Protein AF-A0A7M5V6Q8-F1 (afdb_monomer_lite)

Structure (mmCIF, N/CA/C/O backbone):
data_AF-A0A7M5V6Q8-F1
#
_entry.id   AF-A0A7M5V6Q8-F1
#
loop_
_atom_site.group_PDB
_atom_site.id
_atom_site.type_symbol
_atom_site.label_atom_id
_atom_site.label_alt_id
_atom_site.label_comp_id
_atom_site.label_asym_id
_atom_site.label_entity_id
_atom_site.label_seq_id
_atom_site.pdbx_PDB_ins_code
_atom_site.Cartn_x
_atom_site.Cartn_y
_atom_site.Cartn_z
_atom_site.occupancy
_atom_site.B_iso_or_equiv
_atom_site.auth_seq_id
_atom_site.auth_comp_id
_atom_site.auth_asym_id
_atom_site.auth_atom_id
_atom_site.pdbx_PDB_model_num
ATOM 1 N N . ARG A 1 1 ? -24.872 27.962 -7.483 1.00 47.16 1 ARG A N 1
ATOM 2 C CA . ARG A 1 1 ? -24.851 26.696 -8.256 1.00 47.16 1 ARG A CA 1
ATOM 3 C C . ARG A 1 1 ? -25.034 25.569 -7.252 1.00 47.16 1 ARG A C 1
ATOM 5 O O . ARG A 1 1 ? -24.141 25.378 -6.444 1.00 47.16 1 ARG A O 1
ATOM 12 N N . TYR A 1 2 ? -26.195 24.916 -7.233 1.00 48.81 2 TYR A N 1
ATOM 13 C CA . TYR A 1 2 ? -26.424 23.750 -6.377 1.00 48.81 2 TYR A CA 1
ATOM 14 C C . TYR A 1 2 ? -25.674 22.561 -6.983 1.00 48.81 2 TYR A C 1
ATOM 16 O O . TYR A 1 2 ? -26.061 22.068 -8.039 1.00 48.81 2 TYR A O 1
ATOM 24 N N . GLY A 1 3 ? -24.548 22.185 -6.377 1.00 60.88 3 GLY A N 1
ATOM 25 C CA . GLY A 1 3 ? -23.858 20.935 -6.679 1.00 60.88 3 GLY A CA 1
ATOM 26 C C . GLY A 1 3 ? -24.487 19.821 -5.852 1.00 60.88 3 GLY A C 1
ATOM 27 O O . GLY A 1 3 ? -24.714 20.005 -4.658 1.00 60.88 3 GLY A O 1
ATOM 28 N N . TYR A 1 4 ? -24.800 18.691 -6.483 1.00 62.72 4 TYR A N 1
ATOM 29 C CA . TYR A 1 4 ? -25.128 17.467 -5.756 1.00 62.72 4 TYR A CA 1
ATOM 30 C C . TYR A 1 4 ? -23.983 17.154 -4.778 1.00 62.72 4 TYR A C 1
ATOM 32 O O . TYR A 1 4 ? -22.825 17.346 -5.160 1.00 62.72 4 TYR A O 1
ATOM 40 N N . PRO A 1 5 ? -24.261 16.710 -3.540 1.00 67.12 5 PRO A N 1
ATOM 41 C CA . PRO A 1 5 ? -23.200 16.316 -2.623 1.00 67.12 5 PRO A CA 1
ATOM 42 C C . PRO A 1 5 ? -22.384 15.195 -3.275 1.00 67.12 5 PRO A C 1
ATOM 44 O O . PRO A 1 5 ? -22.905 14.111 -3.538 1.00 67.12 5 PRO A O 1
ATOM 47 N N . ALA A 1 6 ? -21.124 15.487 -3.607 1.00 70.31 6 ALA A N 1
ATOM 48 C CA . ALA A 1 6 ? -20.196 14.485 -4.102 1.00 70.31 6 ALA A CA 1
ATOM 49 C C . ALA A 1 6 ? -19.940 13.488 -2.969 1.00 70.31 6 ALA A C 1
ATOM 51 O O . ALA A 1 6 ? -19.505 13.873 -1.887 1.00 70.31 6 ALA A O 1
ATOM 52 N N . ARG A 1 7 ? -20.261 12.216 -3.209 1.00 81.38 7 ARG A N 1
ATOM 53 C CA . ARG A 1 7 ? -19.954 11.131 -2.279 1.00 81.38 7 ARG A CA 1
ATOM 54 C C . ARG A 1 7 ? -18.481 10.778 -2.452 1.00 81.38 7 ARG A C 1
ATOM 56 O O . ARG A 1 7 ? -18.113 10.173 -3.456 1.00 81.38 7 ARG A O 1
ATOM 63 N N . ASP A 1 8 ? -17.651 11.201 -1.508 1.00 88.00 8 ASP A N 1
ATOM 64 C CA . ASP A 1 8 ? -16.227 10.877 -1.497 1.00 88.00 8 ASP A CA 1
ATOM 65 C C . ASP A 1 8 ? -16.020 9.445 -0.996 1.00 88.00 8 ASP A C 1
ATOM 67 O O . ASP A 1 8 ? -15.878 9.197 0.199 1.00 88.00 8 ASP A O 1
ATOM 71 N N . LEU A 1 9 ? -16.015 8.483 -1.920 1.00 89.44 9 LEU A N 1
ATOM 72 C CA . LEU A 1 9 ? -15.819 7.069 -1.589 1.00 89.44 9 LEU A CA 1
ATOM 73 C C . LEU A 1 9 ? -14.433 6.775 -0.988 1.00 89.44 9 LEU A C 1
ATOM 75 O O . LEU A 1 9 ? -14.253 5.714 -0.394 1.00 89.44 9 LEU A O 1
ATOM 79 N N . PHE A 1 10 ? -13.470 7.696 -1.098 1.00 90.44 10 PHE A N 1
ATOM 80 C CA . PHE A 1 10 ? -12.144 7.546 -0.498 1.00 90.44 10 PHE A CA 1
ATOM 81 C C . PHE A 1 10 ? -12.111 7.960 0.978 1.00 90.44 10 PHE A C 1
ATOM 83 O O . PHE A 1 10 ? -11.151 7.641 1.683 1.00 90.44 10 PHE A O 1
ATOM 90 N N . ASN A 1 11 ? -13.163 8.608 1.491 1.00 92.38 11 ASN A N 1
ATOM 91 C CA . ASN A 1 11 ? -13.305 8.877 2.916 1.00 92.38 11 ASN A CA 1
ATOM 92 C C . ASN A 1 11 ? -13.643 7.584 3.678 1.00 92.38 11 ASN A C 1
ATOM 94 O O . ASN A 1 11 ? -14.804 7.244 3.910 1.00 92.38 11 ASN A O 1
ATOM 98 N N . LEU A 1 12 ? -12.608 6.869 4.121 1.00 93.69 12 LEU A N 1
ATOM 99 C CA . LEU A 1 12 ? -12.747 5.588 4.822 1.00 93.69 12 LEU A CA 1
ATOM 100 C C . LEU A 1 12 ? -13.317 5.695 6.247 1.00 93.69 12 LEU A C 1
ATOM 102 O O . LEU A 1 12 ? -13.598 4.663 6.859 1.00 93.69 12 LEU A O 1
ATOM 106 N N . ASN A 1 13 ? -13.524 6.902 6.780 1.00 92.12 13 ASN A N 1
ATOM 107 C CA . ASN A 1 13 ? -14.278 7.066 8.027 1.00 92.12 13 ASN A CA 1
ATOM 108 C C . ASN A 1 13 ? -15.786 6.899 7.786 1.00 92.12 13 ASN A C 1
ATOM 110 O O . ASN A 1 13 ? -16.488 6.340 8.623 1.00 92.12 13 ASN A O 1
ATOM 114 N N . GLU A 1 14 ? -16.278 7.330 6.624 1.00 91.50 14 GLU A N 1
ATOM 115 C CA . GLU A 1 14 ? -17.709 7.315 6.291 1.00 91.50 14 GLU A CA 1
ATOM 116 C C . GLU A 1 14 ? -18.083 6.138 5.385 1.00 91.50 14 GLU A C 1
ATOM 118 O O . GLU A 1 14 ? -19.125 5.508 5.573 1.00 91.50 14 GLU A O 1
ATOM 123 N N . HIS A 1 15 ? -17.208 5.806 4.435 1.00 93.00 15 HIS A N 1
ATOM 124 C CA . HIS A 1 15 ? -17.511 4.937 3.297 1.00 93.00 15 HIS A CA 1
ATOM 125 C C . HIS A 1 15 ? -16.684 3.645 3.257 1.00 93.00 15 HIS A C 1
ATOM 127 O O . HIS A 1 15 ? -16.724 2.913 2.274 1.00 93.00 15 HIS A O 1
ATOM 133 N N . CYS A 1 16 ? -15.983 3.293 4.342 1.00 93.75 16 CYS A N 1
ATOM 134 C CA . CYS A 1 16 ? -15.191 2.056 4.408 1.00 93.75 16 CYS A CA 1
ATOM 135 C C . CYS A 1 16 ? -15.976 0.806 3.968 1.00 93.75 16 CYS A C 1
ATOM 137 O O . CYS A 1 16 ? -15.469 -0.001 3.191 1.00 93.75 16 CYS A O 1
ATOM 139 N N . TYR A 1 17 ? -17.216 0.646 4.440 1.00 93.00 17 TYR A N 1
ATOM 140 C CA . TYR A 1 17 ? -18.034 -0.539 4.152 1.00 93.00 17 TYR A CA 1
ATOM 141 C C . TYR A 1 17 ? -18.771 -0.475 2.807 1.00 93.00 17 TYR A C 1
ATOM 143 O O . TYR A 1 17 ? -19.454 -1.434 2.459 1.00 93.00 17 TYR A O 1
ATOM 151 N N . ASP A 1 18 ? -18.604 0.612 2.049 1.00 93.75 18 ASP A N 1
ATOM 152 C CA . ASP A 1 18 ? -19.026 0.689 0.646 1.00 93.75 18 ASP A CA 1
ATOM 153 C C . ASP A 1 18 ? -17.972 0.077 -0.301 1.00 93.75 18 ASP A C 1
ATOM 155 O O . ASP A 1 18 ? -18.229 -0.075 -1.494 1.00 93.75 18 ASP A O 1
ATOM 159 N N . SER A 1 19 ? -16.787 -0.272 0.217 1.00 91.94 19 SER A N 1
ATOM 160 C CA . SER A 1 19 ? -15.693 -0.879 -0.549 1.00 91.94 19 SER A CA 1
ATOM 161 C C . SER A 1 19 ? -16.049 -2.274 -1.071 1.00 91.94 19 SER A C 1
ATOM 163 O O . SER A 1 19 ? -16.691 -3.066 -0.382 1.00 91.94 19 SER A O 1
ATOM 165 N N . ASN A 1 20 ? -15.518 -2.629 -2.245 1.00 94.38 20 ASN A N 1
ATOM 166 C CA . ASN A 1 20 ? -15.715 -3.950 -2.861 1.00 94.38 20 ASN A CA 1
ATOM 167 C C . ASN A 1 20 ? -15.126 -5.109 -2.034 1.00 94.38 20 ASN A C 1
ATOM 169 O O . ASN A 1 20 ? -15.604 -6.240 -2.122 1.00 94.38 20 ASN A O 1
ATOM 173 N N . LEU A 1 21 ? -14.081 -4.843 -1.244 1.00 95.94 21 LEU A N 1
ATOM 174 C CA . LEU A 1 21 ? -13.435 -5.816 -0.369 1.00 95.94 21 LEU A CA 1
ATOM 175 C C . LEU A 1 21 ? -1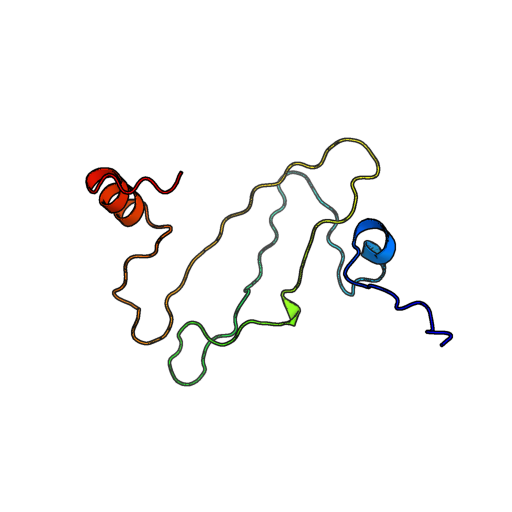3.072 -5.161 0.965 1.00 95.94 21 LEU A C 1
ATOM 177 O O . LEU A 1 21 ? -12.396 -4.137 1.002 1.00 95.94 21 LEU A O 1
ATOM 181 N N . VAL A 1 22 ? -13.475 -5.794 2.069 1.00 96.75 22 VAL A N 1
ATOM 182 C CA . VAL A 1 22 ? -13.105 -5.383 3.428 1.00 96.75 22 VAL A CA 1
ATOM 183 C C . VAL A 1 22 ? -12.513 -6.579 4.159 1.00 96.75 22 VAL A C 1
ATOM 185 O O . VAL A 1 22 ? -13.185 -7.588 4.376 1.00 96.75 22 VAL A O 1
ATOM 188 N N . VAL A 1 23 ? -11.254 -6.457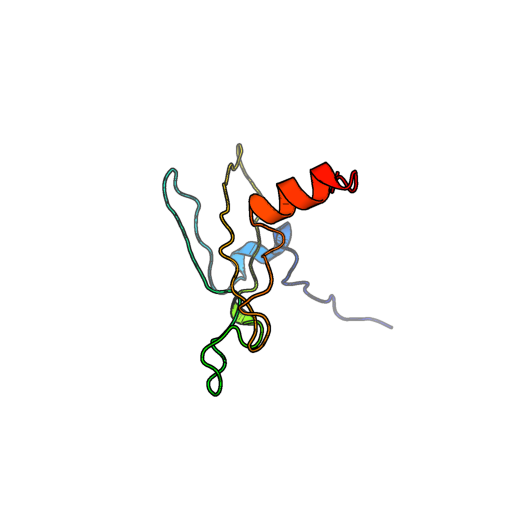 4.580 1.00 97.12 23 VAL A N 1
ATOM 189 C CA . VAL A 1 23 ? -10.571 -7.501 5.349 1.00 97.12 23 VAL A CA 1
ATOM 190 C C . VAL A 1 23 ? -10.570 -7.134 6.827 1.00 97.12 23 VAL A C 1
ATOM 192 O O . VAL A 1 23 ? -9.969 -6.145 7.251 1.00 97.12 23 VAL A O 1
ATOM 195 N N . LYS A 1 24 ? -11.242 -7.952 7.640 1.00 96.56 24 LYS A N 1
ATOM 196 C CA . LYS A 1 24 ? -11.262 -7.765 9.092 1.00 96.56 24 LYS A CA 1
ATOM 197 C C . LYS A 1 24 ? -9.896 -8.143 9.685 1.00 96.56 24 LYS A C 1
ATOM 199 O O . LYS A 1 24 ? -9.418 -9.244 9.417 1.00 96.56 24 LYS A O 1
ATOM 204 N N . PRO A 1 25 ? -9.275 -7.289 10.522 1.00 96.69 25 PRO A N 1
ATOM 205 C CA . PRO A 1 25 ? -7.984 -7.606 11.118 1.00 96.69 25 PRO A CA 1
ATOM 206 C C . PRO A 1 25 ? -8.095 -8.798 12.076 1.00 96.69 25 PRO A C 1
ATOM 208 O O . PRO A 1 25 ? -8.955 -8.823 12.961 1.00 96.69 25 PRO A O 1
ATOM 211 N N . GLN A 1 26 ? -7.181 -9.758 11.931 1.00 97.88 26 GLN A N 1
ATOM 212 C CA . GLN A 1 26 ? -7.019 -10.893 12.831 1.00 97.88 26 GLN A CA 1
ATOM 213 C C . GLN A 1 26 ? -5.566 -10.958 13.309 1.00 97.88 26 GLN A C 1
ATOM 215 O O . GLN A 1 26 ? -4.619 -10.811 12.540 1.00 97.88 26 GLN A O 1
ATOM 220 N N . LYS A 1 27 ? -5.353 -11.155 14.614 1.00 97.75 27 LYS A N 1
ATOM 221 C CA . LYS A 1 27 ? -3.991 -11.214 15.160 1.00 97.75 27 LYS A CA 1
ATOM 222 C C . LYS A 1 27 ? -3.219 -12.356 14.485 1.00 97.75 27 LYS A C 1
ATOM 224 O O . LYS A 1 27 ? -3.710 -13.482 14.467 1.00 97.75 27 LYS A O 1
ATOM 229 N N . ARG A 1 28 ? -2.001 -12.065 14.011 1.00 97.38 28 ARG A N 1
ATOM 230 C CA . ARG A 1 28 ? -1.101 -12.998 13.296 1.00 97.38 28 ARG A CA 1
ATOM 231 C C . ARG A 1 28 ? -1.563 -13.418 11.890 1.00 97.38 28 ARG A C 1
ATOM 233 O O . ARG A 1 28 ? -0.972 -14.337 11.337 1.00 97.38 28 ARG A O 1
ATOM 240 N N . SER A 1 29 ? -2.569 -12.768 11.300 1.00 98.19 29 SER A N 1
ATOM 241 C CA . SER A 1 29 ? -2.851 -12.926 9.866 1.00 98.19 29 SER A CA 1
ATOM 242 C C . SER A 1 29 ? -1.956 -12.014 9.027 1.00 98.19 29 SER A C 1
ATOM 244 O O . SER A 1 29 ? -1.622 -10.915 9.470 1.00 98.19 29 SER A O 1
ATOM 246 N N . ALA A 1 30 ? -1.657 -12.429 7.798 1.00 98.06 30 ALA A N 1
ATOM 247 C CA . ALA A 1 30 ? -1.015 -11.599 6.786 1.00 98.06 30 ALA A CA 1
ATOM 248 C C . ALA A 1 30 ? -1.901 -11.518 5.537 1.00 98.06 30 ALA A C 1
ATOM 250 O O . ALA A 1 30 ? -2.567 -12.489 5.180 1.00 98.06 30 ALA A O 1
ATOM 251 N N . VAL A 1 31 ? -1.896 -10.356 4.890 1.00 98.00 31 VAL A N 1
ATOM 252 C CA . VAL A 1 31 ? -2.508 -10.114 3.580 1.00 98.00 31 VAL A CA 1
ATOM 253 C C . VAL A 1 31 ? -1.406 -9.558 2.691 1.00 98.00 31 VAL A C 1
ATOM 255 O O . VAL A 1 31 ? -0.613 -8.739 3.152 1.00 98.00 31 VAL A O 1
ATOM 258 N N . ALA A 1 32 ? -1.351 -10.015 1.446 1.00 97.75 32 ALA A N 1
ATOM 259 C CA . ALA A 1 32 ? -0.394 -9.550 0.454 1.00 97.75 32 ALA A CA 1
ATOM 260 C C . ALA A 1 32 ? -1.113 -9.304 -0.874 1.00 97.75 32 ALA A C 1
ATOM 262 O O . ALA A 1 32 ? -2.086 -9.988 -1.191 1.00 97.75 32 ALA A O 1
ATOM 263 N N . TRP A 1 33 ? -0.627 -8.324 -1.627 1.00 97.94 33 TRP A N 1
ATOM 264 C CA . TRP A 1 33 ? -1.094 -7.968 -2.964 1.00 97.94 33 TRP A CA 1
ATOM 265 C C . TRP A 1 33 ? 0.060 -7.325 -3.744 1.00 97.94 33 TRP A C 1
ATOM 267 O O . TRP A 1 33 ? 1.076 -6.942 -3.158 1.00 97.94 33 TRP A O 1
ATOM 277 N N . TYR A 1 34 ? -0.099 -7.214 -5.060 1.00 97.81 34 TYR A N 1
ATOM 278 C CA . TYR A 1 34 ? 0.832 -6.505 -5.935 1.00 97.81 34 TYR A CA 1
ATOM 279 C C . TYR A 1 34 ? 0.264 -5.118 -6.248 1.00 97.81 34 TYR A C 1
ATOM 281 O O . TYR A 1 34 ? -0.923 -4.997 -6.527 1.00 97.81 34 TYR A O 1
ATOM 289 N N . ASN A 1 35 ? 1.099 -4.077 -6.184 1.00 97.75 35 ASN A N 1
ATOM 290 C CA . ASN A 1 35 ? 0.685 -2.709 -6.540 1.00 97.75 35 ASN A CA 1
ATOM 291 C C . ASN A 1 35 ? 0.861 -2.407 -8.039 1.00 97.75 35 ASN A C 1
ATOM 293 O O . ASN A 1 35 ? 0.480 -1.338 -8.495 1.00 97.75 35 ASN A O 1
ATOM 297 N N . HIS A 1 36 ? 1.488 -3.317 -8.785 1.00 97.81 36 HIS A N 1
ATOM 298 C CA . HIS A 1 36 ? 1.809 -3.157 -10.199 1.00 97.81 36 HIS A CA 1
ATOM 299 C C . HIS A 1 36 ? 1.516 -4.448 -10.953 1.00 97.81 36 HIS A C 1
ATOM 301 O O . HIS A 1 36 ? 1.640 -5.548 -10.402 1.00 97.81 36 HIS A O 1
ATOM 307 N N . HIS A 1 37 ? 1.205 -4.305 -12.233 1.00 98.00 37 HIS A N 1
ATOM 308 C CA . HIS A 1 37 ? 1.206 -5.405 -13.182 1.00 98.00 37 HIS A CA 1
ATOM 309 C C . HIS A 1 37 ? 2.638 -5.790 -13.581 1.00 98.00 37 HIS A C 1
ATOM 311 O O . HIS A 1 37 ? 3.602 -5.070 -13.318 1.00 98.00 37 HIS A O 1
ATOM 317 N N . VAL A 1 38 ? 2.776 -6.943 -14.234 1.00 97.50 38 VAL A N 1
ATOM 318 C CA . VAL A 1 38 ? 4.017 -7.322 -14.917 1.00 97.50 38 VAL A CA 1
ATOM 319 C C . VAL A 1 38 ? 3.953 -6.769 -16.335 1.00 97.50 38 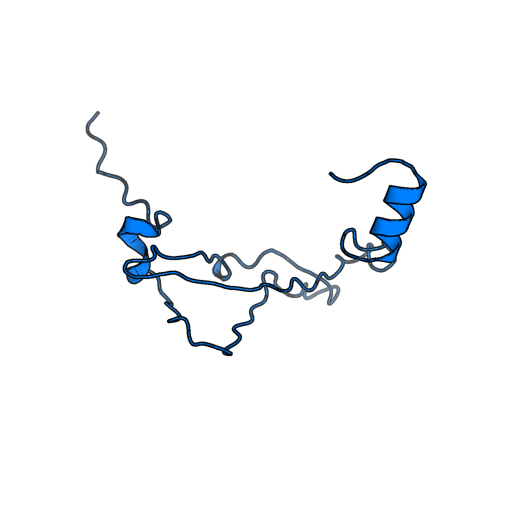VAL A C 1
ATOM 321 O O . VAL A 1 38 ? 2.968 -7.000 -17.039 1.00 97.50 38 VAL A O 1
ATOM 324 N N . ASP A 1 39 ? 4.990 -6.056 -16.765 1.00 97.50 39 ASP A N 1
ATOM 325 C CA . ASP A 1 39 ? 5.100 -5.629 -18.156 1.00 97.50 39 ASP A CA 1
ATOM 326 C C . ASP A 1 39 ? 5.276 -6.860 -19.060 1.00 97.50 39 ASP A C 1
ATOM 328 O O . ASP A 1 39 ? 6.213 -7.645 -18.906 1.00 97.50 39 ASP A O 1
ATOM 332 N N . ALA A 1 40 ? 4.363 -7.044 -20.015 1.00 97.44 40 ALA A N 1
ATOM 333 C CA . ALA A 1 40 ? 4.312 -8.257 -20.830 1.00 97.44 40 ALA A CA 1
ATOM 334 C C . ALA A 1 40 ? 5.478 -8.393 -21.827 1.00 97.44 40 ALA A C 1
ATOM 336 O O . ALA A 1 40 ? 5.755 -9.500 -22.288 1.00 97.44 40 ALA A O 1
ATOM 337 N N . ASN A 1 41 ? 6.150 -7.293 -22.176 1.00 97.56 41 ASN A N 1
ATOM 338 C CA . ASN A 1 41 ? 7.246 -7.302 -23.146 1.00 97.56 41 ASN A CA 1
ATOM 339 C C . ASN A 1 41 ? 8.594 -7.580 -22.477 1.00 97.56 41 ASN A C 1
ATOM 341 O O . ASN A 1 41 ? 9.470 -8.204 -23.072 1.00 97.56 41 ASN A O 1
ATOM 345 N N . THR A 1 42 ? 8.768 -7.091 -21.252 1.00 96.69 42 THR A N 1
ATOM 346 C CA . THR A 1 42 ? 10.048 -7.083 -20.540 1.00 96.69 42 THR A CA 1
ATOM 347 C C . THR A 1 42 ? 10.083 -8.068 -19.373 1.00 96.69 42 THR A C 1
ATOM 349 O O . THR A 1 42 ? 11.165 -8.500 -18.983 1.00 96.69 42 THR A O 1
ATOM 352 N N . GLY A 1 43 ? 8.925 -8.452 -18.825 1.00 96.25 43 GLY A N 1
ATOM 353 C CA . GLY A 1 43 ? 8.806 -9.301 -17.637 1.00 96.25 43 GLY A CA 1
ATOM 354 C C . GLY A 1 43 ? 9.118 -8.589 -16.315 1.00 96.25 43 GLY A C 1
ATOM 355 O O . GLY A 1 43 ? 9.121 -9.238 -15.269 1.00 96.25 43 GLY A O 1
ATOM 356 N N . TRP A 1 44 ? 9.381 -7.279 -16.351 1.00 95.88 44 TRP A N 1
ATOM 357 C CA . TRP A 1 44 ? 9.713 -6.453 -15.188 1.00 95.88 44 TRP A CA 1
ATOM 358 C C . TRP A 1 44 ? 8.484 -5.718 -14.639 1.00 95.88 44 TRP A C 1
ATOM 360 O O . TRP A 1 44 ? 7.347 -5.984 -15.040 1.00 95.88 44 TRP A O 1
ATOM 370 N N . LEU A 1 45 ? 8.706 -4.816 -13.678 1.00 96.31 45 LEU A N 1
ATOM 371 C CA . LEU A 1 45 ? 7.651 -3.991 -13.098 1.00 96.31 45 LEU A CA 1
ATOM 372 C C . LEU A 1 45 ? 6.934 -3.188 -14.198 1.00 96.31 45 LEU A C 1
ATOM 374 O O . LEU A 1 45 ? 7.578 -2.480 -14.970 1.00 96.31 45 LEU A O 1
ATOM 378 N N . GLY A 1 46 ? 5.613 -3.333 -14.278 1.00 96.75 46 GLY A N 1
ATOM 379 C CA . GLY A 1 46 ? 4.754 -2.645 -15.237 1.00 96.75 46 GLY A CA 1
ATOM 380 C C . GLY A 1 46 ? 3.971 -1.491 -14.612 1.00 96.75 46 GLY A C 1
ATOM 381 O O . GLY A 1 46 ? 4.366 -0.907 -13.599 1.00 96.75 46 GLY A O 1
ATOM 382 N N . GLU A 1 47 ? 2.840 -1.158 -15.231 1.00 97.25 47 GLU A N 1
ATOM 383 C CA . GLU A 1 47 ? 1.946 -0.091 -14.771 1.00 97.25 47 GLU A CA 1
ATOM 384 C C . GLU A 1 47 ? 1.382 -0.366 -13.369 1.00 97.25 47 GLU A C 1
ATOM 386 O O . GLU A 1 47 ? 1.280 -1.519 -12.937 1.00 97.25 47 GLU A O 1
ATOM 391 N N . ILE A 1 48 ? 1.028 0.708 -12.658 1.00 97.69 48 ILE A N 1
ATOM 392 C CA . ILE A 1 48 ? 0.343 0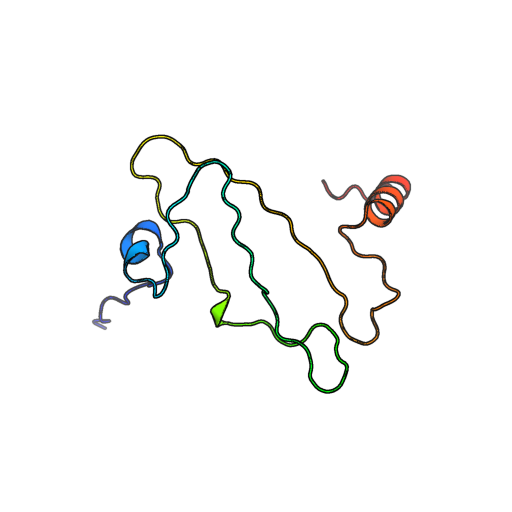.627 -11.363 1.00 97.69 48 ILE A CA 1
ATOM 393 C C . ILE A 1 48 ? -1.013 -0.052 -11.572 1.00 97.69 48 ILE A C 1
ATOM 395 O O . ILE A 1 48 ? -1.736 0.268 -12.512 1.00 97.69 48 ILE A O 1
ATOM 399 N N . ASP A 1 49 ? -1.358 -0.975 -10.679 1.00 97.88 49 ASP A N 1
ATOM 400 C CA . ASP A 1 49 ? -2.681 -1.586 -10.657 1.00 97.88 49 ASP A CA 1
ATOM 401 C C . ASP A 1 49 ? -3.644 -0.682 -9.878 1.00 97.88 49 ASP A C 1
ATOM 403 O O . ASP A 1 49 ? -3.599 -0.630 -8.646 1.00 97.88 49 ASP A O 1
ATOM 407 N N . ASP A 1 50 ? -4.535 0.023 -10.576 1.00 96.81 50 ASP A N 1
ATOM 408 C CA . ASP A 1 50 ? -5.535 0.909 -9.959 1.00 96.81 50 ASP A CA 1
ATOM 409 C C . ASP A 1 50 ? -6.485 0.166 -8.996 1.00 96.81 50 ASP A C 1
ATOM 411 O O . ASP A 1 50 ? -7.029 0.765 -8.062 1.00 96.81 50 ASP A O 1
ATOM 415 N N . TRP A 1 51 ? -6.661 -1.152 -9.157 1.00 96.00 51 TRP A N 1
ATOM 416 C CA . TRP A 1 51 ? -7.460 -1.977 -8.243 1.00 96.00 51 TRP A CA 1
ATOM 417 C C . TRP A 1 51 ? -6.737 -2.294 -6.934 1.00 96.00 51 TRP A C 1
ATOM 419 O O . TRP A 1 51 ? -7.366 -2.775 -5.989 1.00 96.00 51 TRP A O 1
ATOM 429 N N . SER A 1 52 ? -5.437 -1.998 -6.847 1.00 96.94 52 SER A N 1
ATOM 430 C CA . SER A 1 52 ? -4.653 -2.127 -5.616 1.00 96.94 52 SER A CA 1
ATOM 431 C C . SER A 1 52 ? -4.898 -0.994 -4.614 1.00 96.94 52 SER A C 1
ATOM 433 O O . SER A 1 52 ? -4.351 -1.028 -3.507 1.00 96.94 52 SER A O 1
ATOM 435 N N . LEU A 1 53 ? -5.728 -0.001 -4.958 1.00 95.62 53 LEU A N 1
ATOM 436 C CA . LEU A 1 53 ? -6.093 1.076 -4.048 1.00 95.62 53 LEU A CA 1
ATOM 437 C C . LEU A 1 53 ? -6.681 0.515 -2.744 1.00 95.62 53 LEU A C 1
ATOM 439 O O . LEU A 1 53 ? -7.684 -0.197 -2.731 1.00 95.62 53 LEU A O 1
ATOM 443 N N . HIS A 1 54 ? -6.060 0.874 -1.625 1.00 96.44 54 HIS A N 1
ATOM 444 C CA . HIS A 1 54 ? -6.420 0.367 -0.309 1.00 96.44 54 HIS A CA 1
ATOM 445 C C . HIS A 1 54 ? -6.208 1.434 0.764 1.00 96.44 54 HIS A C 1
ATOM 447 O O . HIS A 1 54 ? -5.473 2.404 0.585 1.00 96.44 54 HIS A O 1
ATOM 453 N N . GLY A 1 55 ? -6.819 1.224 1.927 1.00 95.50 55 GLY A N 1
ATOM 454 C CA . GLY A 1 55 ? -6.567 2.055 3.093 1.00 95.50 55 GLY A CA 1
ATOM 455 C C . GLY A 1 55 ? -7.094 1.440 4.382 1.00 95.50 55 GLY A C 1
ATOM 456 O O . GLY A 1 55 ? -7.571 0.304 4.423 1.00 95.50 55 GLY A O 1
ATOM 457 N N . GLY A 1 56 ? -6.958 2.189 5.472 1.00 95.88 56 GLY A N 1
ATOM 458 C CA . GLY A 1 56 ? -7.428 1.785 6.791 1.00 95.88 56 GLY A CA 1
ATOM 459 C C . GLY A 1 56 ? -8.769 2.420 7.130 1.00 95.88 56 GLY A C 1
ATOM 460 O O . GLY A 1 56 ? -8.869 3.638 7.199 1.00 95.88 56 GLY A O 1
ATOM 461 N N . CYS A 1 57 ? -9.774 1.595 7.409 1.00 96.31 57 CYS A N 1
ATOM 462 C CA . CYS A 1 57 ? -11.020 2.061 8.013 1.00 96.31 57 CYS A CA 1
ATOM 463 C C . CYS A 1 57 ? -10.812 2.589 9.438 1.00 96.31 57 CYS A C 1
ATOM 465 O O . CYS A 1 57 ? -9.873 2.170 10.127 1.00 96.31 57 CYS A O 1
ATOM 467 N N . GLU A 1 58 ? -11.742 3.429 9.899 1.00 95.88 58 GLU A N 1
ATOM 468 C CA . GLU A 1 58 ? -11.771 3.927 11.277 1.00 95.88 58 GLU A CA 1
ATOM 469 C C . GLU A 1 58 ? -11.743 2.799 12.328 1.00 95.88 58 GLU A C 1
ATOM 471 O O . GLU A 1 58 ? -12.358 1.734 12.182 1.00 95.88 58 GLU A O 1
ATOM 476 N N . VAL A 1 59 ? -11.051 3.044 13.443 1.00 96.31 59 VAL A N 1
ATOM 477 C CA . VAL A 1 59 ? -11.063 2.146 14.603 1.00 96.31 59 VAL A CA 1
ATOM 478 C C . VAL A 1 59 ? -12.200 2.560 15.533 1.00 96.31 59 VAL A C 1
ATOM 480 O O . VAL A 1 59 ? -12.090 3.524 16.279 1.00 96.31 59 VAL A O 1
ATOM 483 N N . ARG A 1 60 ? -13.297 1.797 15.525 1.00 94.25 60 ARG A N 1
ATOM 484 C CA . ARG A 1 60 ? -14.479 2.093 16.361 1.00 94.25 60 ARG A CA 1
ATOM 485 C C . ARG A 1 60 ? -14.320 1.730 17.840 1.00 94.25 60 ARG A C 1
ATOM 487 O O . ARG A 1 60 ? -15.058 2.236 18.679 1.00 94.25 60 ARG A O 1
ATOM 494 N N . LYS A 1 61 ? -13.420 0.798 18.170 1.00 97.00 61 LYS A N 1
ATOM 495 C CA . LYS A 1 61 ? -13.179 0.342 19.548 1.00 97.00 61 LYS A CA 1
ATOM 496 C C . LYS A 1 61 ? -11.751 -0.173 19.711 1.00 97.00 61 LYS A C 1
ATOM 498 O O . LYS A 1 61 ? -11.331 -1.042 18.951 1.00 97.00 61 LYS A O 1
ATOM 503 N N . GLY A 1 62 ? -11.076 0.280 20.767 1.00 96.94 62 GLY A N 1
ATOM 504 C CA . GLY A 1 62 ? -9.723 -0.156 21.114 1.00 96.94 62 GLY A CA 1
ATOM 505 C C . GLY A 1 62 ? -8.669 0.414 20.168 1.00 96.94 62 GLY A C 1
ATOM 506 O O . GLY A 1 62 ? -8.795 1.545 19.713 1.00 96.94 62 GLY A O 1
ATOM 507 N N . GLU A 1 63 ? -7.647 -0.385 19.873 1.00 97.88 63 GLU A N 1
ATOM 508 C CA . GLU A 1 63 ? -6.508 0.006 19.043 1.00 97.88 63 GLU A CA 1
ATOM 509 C C . GLU A 1 63 ? -6.231 -1.046 17.967 1.00 97.88 63 GLU A C 1
ATOM 511 O O . GLU A 1 63 ? -6.462 -2.244 18.162 1.00 97.88 63 GLU A O 1
ATOM 516 N N . LYS A 1 64 ? -5.695 -0.596 16.830 1.00 97.50 64 LYS A N 1
ATOM 517 C CA . LYS A 1 64 ? -5.252 -1.449 15.727 1.00 97.50 64 LYS A CA 1
ATOM 518 C C . LYS A 1 64 ? -3.753 -1.256 15.524 1.00 97.50 64 LYS A C 1
ATOM 520 O O . LYS A 1 64 ? -3.312 -0.152 15.236 1.00 97.50 64 LYS A O 1
ATOM 525 N N . TRP A 1 65 ? -3.008 -2.354 15.595 1.00 97.94 65 TRP A N 1
ATOM 526 C CA . TRP A 1 65 ? -1.572 -2.399 15.325 1.00 97.94 65 TRP A CA 1
ATOM 527 C C . TRP A 1 65 ? -1.311 -3.268 14.096 1.00 97.94 65 TRP A C 1
ATOM 529 O O . TRP A 1 65 ? -1.834 -4.382 14.006 1.00 97.94 65 TRP A O 1
ATOM 539 N N . ILE A 1 66 ? -0.524 -2.755 13.151 1.00 97.69 66 ILE A N 1
ATOM 540 C CA . ILE A 1 66 ? -0.134 -3.451 11.921 1.00 97.69 66 ILE A CA 1
ATOM 541 C C . ILE A 1 66 ? 1.362 -3.272 11.666 1.00 97.69 66 ILE A C 1
ATOM 543 O O . ILE A 1 66 ? 1.973 -2.331 12.164 1.00 97.69 66 ILE A O 1
ATOM 547 N N . ALA A 1 67 ? 1.921 -4.176 10.871 1.00 97.38 67 ALA A N 1
ATOM 548 C CA . ALA A 1 67 ? 3.242 -4.039 10.281 1.00 97.38 67 ALA A CA 1
ATOM 549 C C . ALA A 1 67 ? 3.122 -4.354 8.789 1.00 97.38 67 ALA A C 1
ATOM 551 O O . ALA A 1 67 ? 2.410 -5.287 8.410 1.00 97.38 67 ALA A O 1
ATOM 552 N N . ASN A 1 68 ? 3.800 -3.572 7.960 1.00 95.94 68 ASN A N 1
ATOM 553 C CA . ASN A 1 68 ? 3.828 -3.723 6.513 1.00 95.94 68 ASN A CA 1
ATOM 554 C C . ASN A 1 68 ? 5.269 -3.952 6.051 1.00 95.94 68 ASN A C 1
ATOM 556 O O . ASN A 1 68 ? 6.206 -3.354 6.575 1.00 95.94 68 ASN A O 1
ATOM 560 N N . LEU A 1 69 ? 5.423 -4.826 5.061 1.00 94.00 69 LEU A N 1
ATOM 561 C CA . LEU A 1 69 ? 6.687 -5.087 4.387 1.00 94.00 69 LEU A CA 1
ATOM 562 C C . LEU A 1 69 ? 6.492 -4.777 2.907 1.00 94.00 69 LEU A C 1
ATOM 564 O O . LEU A 1 69 ? 5.648 -5.394 2.259 1.00 94.00 69 LEU A O 1
ATOM 568 N N . TRP A 1 70 ? 7.270 -3.834 2.383 1.00 91.56 70 TRP A N 1
ATOM 569 C CA . TRP A 1 70 ? 7.303 -3.553 0.954 1.00 91.56 70 TRP A CA 1
ATOM 570 C C . TRP A 1 70 ? 8.427 -4.344 0.300 1.00 91.56 70 TRP A C 1
ATOM 572 O O . TRP A 1 70 ? 9.578 -4.272 0.724 1.00 91.56 70 TRP A O 1
ATOM 582 N N . LEU A 1 71 ? 8.079 -5.095 -0.740 1.00 91.25 71 LEU A N 1
ATOM 583 C CA . LEU A 1 71 ? 9.038 -5.750 -1.617 1.00 91.25 71 LEU A CA 1
ATOM 584 C C . LEU A 1 71 ? 9.190 -4.875 -2.859 1.00 91.25 71 LEU A C 1
ATOM 586 O O . LEU A 1 71 ? 8.218 -4.669 -3.584 1.00 91.25 71 LEU A O 1
ATOM 590 N N . THR A 1 72 ? 10.383 -4.330 -3.083 1.00 89.44 72 THR A N 1
ATOM 591 C CA . THR A 1 72 ? 10.645 -3.471 -4.243 1.00 89.44 72 THR A CA 1
ATOM 592 C C . THR A 1 72 ? 11.183 -4.272 -5.414 1.00 89.44 72 THR A C 1
ATOM 594 O O . THR A 1 72 ? 11.987 -5.181 -5.214 1.00 89.44 72 THR A O 1
ATOM 597 N N . ALA A 1 73 ? 10.797 -3.890 -6.626 1.00 91.00 73 ALA A N 1
ATOM 598 C CA . ALA A 1 73 ? 11.299 -4.462 -7.867 1.00 91.00 73 ALA A CA 1
ATOM 599 C C . ALA A 1 73 ? 11.678 -3.332 -8.839 1.00 91.00 73 ALA A C 1
ATOM 601 O O . ALA A 1 73 ? 11.067 -2.263 -8.776 1.00 91.00 73 ALA A O 1
ATOM 602 N N . PRO A 1 74 ? 12.684 -3.533 -9.702 1.00 93.19 74 PRO A N 1
ATOM 603 C CA . PRO A 1 74 ? 13.098 -2.527 -10.669 1.00 93.19 74 PRO A CA 1
ATOM 604 C C . PRO A 1 74 ? 12.195 -2.535 -11.911 1.00 93.19 74 PRO A C 1
ATOM 606 O O . PRO A 1 74 ? 11.611 -3.561 -12.277 1.00 93.19 74 PRO A O 1
ATOM 609 N N . TYR A 1 75 ? 12.126 -1.387 -12.582 1.00 93.75 75 TYR A N 1
ATOM 610 C CA . TYR A 1 75 ? 11.658 -1.308 -13.965 1.00 93.75 75 TYR A CA 1
ATOM 611 C C . TYR A 1 75 ? 12.720 -1.867 -14.920 1.00 93.75 75 TYR A C 1
ATOM 613 O O . TYR A 1 75 ? 13.902 -1.959 -14.572 1.00 93.75 75 TYR A O 1
ATOM 621 N N . ALA A 1 76 ? 12.310 -2.203 -16.144 1.00 95.25 76 ALA A N 1
ATOM 622 C CA . ALA A 1 76 ? 13.243 -2.613 -17.188 1.00 95.25 76 ALA A CA 1
ATOM 623 C C . ALA A 1 76 ? 14.302 -1.520 -17.445 1.00 95.25 76 ALA A C 1
ATOM 625 O O . ALA A 1 76 ? 13.975 -0.342 -17.598 1.00 95.25 76 ALA A O 1
ATOM 626 N N . GLY A 1 77 ? 15.574 -1.912 -17.499 1.00 94.56 77 GLY A N 1
ATOM 627 C CA . GLY A 1 77 ? 16.735 -1.024 -17.608 1.00 94.56 77 GLY A CA 1
ATOM 628 C C . GLY A 1 77 ? 17.244 -0.457 -16.276 1.00 94.56 77 GLY A C 1
ATOM 629 O O . GLY A 1 77 ? 18.241 0.270 -16.264 1.00 94.56 77 GLY A O 1
ATOM 630 N N . GLU A 1 78 ? 16.590 -0.765 -15.154 1.00 92.62 78 GLU A N 1
ATOM 631 C CA . GLU A 1 78 ? 16.997 -0.338 -13.810 1.00 92.62 78 GLU A CA 1
ATOM 632 C C . GLU A 1 78 ? 17.427 -1.502 -12.910 1.00 92.62 78 GLU A C 1
ATOM 634 O O . GLU A 1 78 ? 17.614 -1.321 -11.710 1.00 92.62 78 GLU A O 1
ATOM 639 N N . GLU A 1 79 ? 17.636 -2.690 -13.472 1.00 89.31 79 GLU A N 1
ATOM 640 C CA . GLU A 1 79 ? 17.895 -3.931 -12.731 1.00 89.31 79 GLU A CA 1
ATOM 641 C C . GLU A 1 79 ? 19.149 -3.850 -11.857 1.00 89.31 79 GLU A C 1
ATOM 643 O O . GLU A 1 79 ? 19.235 -4.475 -10.803 1.00 89.31 79 GLU A O 1
ATOM 648 N N . MET A 1 80 ? 20.126 -3.064 -12.308 1.00 88.62 80 MET A N 1
ATOM 649 C CA . MET A 1 80 ? 21.411 -2.864 -11.639 1.00 88.62 80 MET A CA 1
ATOM 650 C C . MET A 1 80 ? 21.404 -1.667 -10.679 1.00 88.62 80 MET A C 1
ATOM 652 O O . MET A 1 80 ? 22.424 -1.393 -10.042 1.00 88.62 80 MET A O 1
ATOM 656 N N . LYS A 1 81 ? 20.298 -0.914 -10.585 1.00 88.75 81 LYS A N 1
ATOM 657 C CA . LYS A 1 81 ? 20.196 0.206 -9.648 1.00 88.75 81 LYS A CA 1
ATOM 658 C C . LYS A 1 81 ? 19.915 -0.329 -8.254 1.00 88.75 81 LYS A C 1
ATOM 660 O O . LYS A 1 81 ? 18.973 -1.084 -8.024 1.00 88.75 81 LYS A O 1
ATOM 665 N N . LEU A 1 82 ? 20.734 0.109 -7.309 1.00 86.06 82 LEU A N 1
ATOM 666 C CA . LEU A 1 82 ? 20.547 -0.224 -5.911 1.00 86.06 82 LEU A CA 1
ATOM 667 C C . LEU A 1 82 ? 19.229 0.388 -5.410 1.00 86.06 82 LEU A C 1
ATOM 669 O O . LEU A 1 82 ? 19.007 1.591 -5.556 1.00 86.06 82 LEU A O 1
ATOM 673 N N . SER A 1 83 ? 18.352 -0.440 -4.838 1.00 85.81 83 SER A N 1
ATOM 674 C CA . SER A 1 83 ? 17.081 0.034 -4.283 1.00 85.81 83 SER A CA 1
ATOM 675 C C . SER A 1 83 ? 17.345 1.015 -3.146 1.00 85.81 83 SER A C 1
ATOM 677 O O . SER A 1 83 ? 18.167 0.731 -2.272 1.00 85.81 83 SER A O 1
ATOM 679 N N . MET A 1 84 ? 16.596 2.122 -3.099 1.00 84.25 84 MET A N 1
ATOM 680 C CA . MET A 1 84 ? 16.674 3.075 -1.983 1.00 84.25 84 MET A CA 1
ATOM 681 C C . MET A 1 84 ? 16.307 2.448 -0.630 1.00 84.25 84 MET A C 1
ATOM 683 O O . MET A 1 84 ? 16.614 3.002 0.417 1.00 84.25 84 MET A O 1
ATOM 687 N N . TYR A 1 85 ? 15.649 1.288 -0.661 1.00 82.19 85 TYR A N 1
ATOM 688 C CA . TYR A 1 85 ? 15.253 0.525 0.517 1.00 82.19 85 TYR A CA 1
ATOM 689 C C . TYR A 1 85 ? 16.245 -0.593 0.873 1.00 82.19 85 TYR A C 1
ATOM 691 O O . TYR A 1 85 ? 15.996 -1.351 1.809 1.00 82.19 85 TYR A O 1
ATOM 699 N N . SER A 1 86 ? 17.346 -0.735 0.128 1.00 86.06 86 SER A N 1
ATOM 700 C CA . SER A 1 86 ? 18.416 -1.681 0.467 1.00 86.06 86 SER A CA 1
ATOM 701 C C . SER A 1 86 ? 19.280 -1.144 1.608 1.00 86.06 86 SER A C 1
ATOM 703 O O . SER A 1 86 ? 19.477 0.067 1.734 1.00 86.06 86 SER A O 1
ATOM 705 N N . ALA A 1 87 ? 19.816 -2.042 2.436 1.00 85.56 87 ALA A N 1
ATOM 706 C CA . ALA A 1 87 ? 20.689 -1.656 3.542 1.00 85.56 87 ALA A CA 1
ATOM 707 C C . ALA A 1 87 ? 21.959 -0.968 3.024 1.00 85.56 87 ALA A C 1
ATOM 709 O O . ALA A 1 87 ? 22.376 0.053 3.562 1.00 85.56 87 ALA A O 1
ATOM 710 N N . GLU A 1 88 ? 22.503 -1.469 1.920 1.00 88.62 88 GLU A N 1
ATOM 711 C CA . GLU A 1 88 ? 23.693 -0.949 1.260 1.00 88.62 88 GLU A CA 1
ATOM 712 C C . GLU A 1 88 ? 23.488 0.492 0.772 1.00 88.62 88 GLU A C 1
ATOM 714 O O . GLU A 1 88 ? 24.389 1.321 0.884 1.00 88.62 88 GLU A O 1
ATOM 719 N N . TYR A 1 89 ? 22.296 0.826 0.258 1.00 86.31 89 TYR A N 1
ATOM 720 C CA . TYR A 1 89 ? 21.989 2.197 -0.155 1.00 86.31 89 TYR A CA 1
ATOM 721 C C . TYR A 1 89 ? 21.936 3.133 1.048 1.00 86.31 89 TYR A C 1
ATOM 723 O O . TYR A 1 89 ? 22.483 4.234 0.996 1.00 86.31 89 TYR A O 1
ATOM 731 N N . MET A 1 90 ? 21.303 2.685 2.134 1.00 86.12 90 MET A N 1
ATOM 732 C CA . MET A 1 90 ? 21.189 3.466 3.365 1.00 86.12 90 MET A CA 1
ATOM 733 C C . MET A 1 90 ? 22.561 3.693 4.010 1.00 86.12 90 MET A C 1
ATOM 735 O O . MET A 1 90 ? 22.851 4.806 4.443 1.00 86.12 90 MET A O 1
ATOM 739 N N . GLU A 1 91 ? 23.434 2.684 4.011 1.00 88.94 91 GLU A N 1
ATOM 740 C CA . GLU A 1 91 ? 24.828 2.821 4.452 1.00 88.94 91 GLU A CA 1
ATOM 741 C C . GLU A 1 91 ? 25.597 3.814 3.576 1.00 88.94 91 GLU A C 1
ATOM 743 O O . GLU A 1 91 ? 26.211 4.746 4.093 1.00 88.94 91 GLU A O 1
ATOM 748 N N . MET A 1 92 ? 25.489 3.688 2.251 1.00 87.50 92 MET A N 1
ATOM 749 C CA . MET A 1 92 ? 26.134 4.601 1.306 1.00 87.50 92 MET A CA 1
ATOM 750 C C . MET A 1 92 ? 25.655 6.058 1.461 1.00 87.50 92 MET A C 1
ATOM 752 O O . MET A 1 92 ? 26.431 6.983 1.218 1.00 87.50 92 MET A O 1
ATOM 756 N N . MET A 1 93 ? 24.384 6.294 1.803 1.00 86.31 93 MET A N 1
ATOM 757 C CA . MET A 1 93 ? 23.862 7.645 2.061 1.00 86.31 93 MET A CA 1
ATOM 758 C C . MET A 1 93 ? 24.361 8.213 3.388 1.00 86.31 93 MET A C 1
ATOM 760 O O . MET A 1 93 ? 24.815 9.359 3.428 1.00 86.31 93 MET A O 1
ATOM 764 N N . ARG A 1 94 ? 24.388 7.387 4.440 1.00 86.50 94 ARG A N 1
ATOM 765 C CA . ARG A 1 94 ? 24.960 7.762 5.738 1.00 86.50 94 ARG A CA 1
ATOM 766 C C . ARG A 1 94 ? 26.432 8.151 5.614 1.00 86.50 94 ARG A C 1
ATOM 768 O O . ARG A 1 94 ? 26.852 9.180 6.134 1.00 86.50 94 ARG A O 1
ATOM 775 N N . ASP A 1 95 ? 27.217 7.363 4.884 1.00 88.31 95 ASP A N 1
ATOM 776 C CA . ASP A 1 95 ? 28.647 7.624 4.682 1.00 88.31 95 ASP A CA 1
ATOM 777 C C . ASP A 1 95 ? 28.904 8.908 3.873 1.00 88.31 95 ASP A C 1
ATOM 779 O O . ASP A 1 95 ? 29.956 9.535 4.011 1.00 88.31 95 ASP A O 1
ATOM 783 N N . ARG A 1 96 ? 27.931 9.338 3.061 1.00 88.44 96 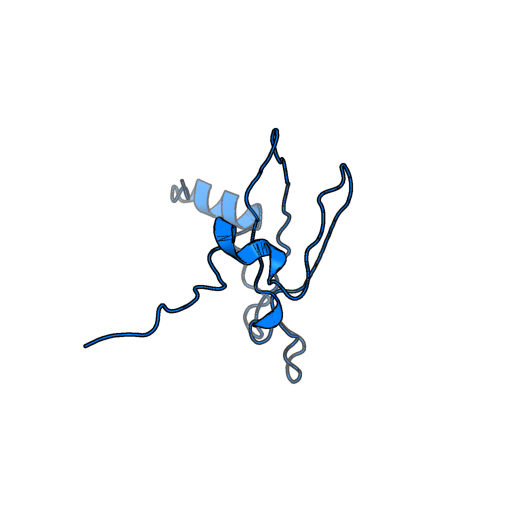ARG A N 1
ATOM 784 C CA . ARG A 1 96 ? 27.961 10.618 2.338 1.00 88.44 96 ARG A CA 1
ATOM 785 C C . ARG A 1 96 ? 27.485 11.810 3.171 1.00 88.44 96 ARG A C 1
ATOM 787 O O . ARG A 1 96 ? 27.569 12.937 2.691 1.00 88.44 96 ARG A O 1
ATOM 794 N N . GLY A 1 97 ? 27.033 11.590 4.406 1.00 84.62 97 GLY A N 1
ATOM 795 C CA . GLY A 1 97 ? 26.452 12.636 5.250 1.00 84.62 97 GLY A CA 1
ATOM 796 C C . GLY A 1 97 ? 25.118 13.168 4.717 1.00 84.62 97 GLY A C 1
ATOM 797 O O . GLY A 1 97 ? 24.712 14.271 5.075 1.00 84.62 97 GLY A O 1
ATOM 798 N N . GLU A 1 98 ? 24.455 12.401 3.849 1.00 81.31 98 GLU A N 1
ATOM 799 C CA . GLU A 1 98 ? 23.139 12.695 3.278 1.00 81.31 98 GLU A CA 1
ATOM 800 C C . GLU A 1 98 ? 22.088 11.855 4.013 1.00 81.31 98 GLU A C 1
ATOM 802 O O . GLU A 1 98 ? 21.402 11.018 3.421 1.00 81.31 98 GLU A O 1
ATOM 807 N N . ASP A 1 99 ? 22.011 12.023 5.334 1.00 69.38 99 ASP A N 1
ATOM 808 C CA . ASP A 1 99 ? 21.048 11.288 6.148 1.00 69.38 99 ASP A CA 1
ATOM 809 C C . ASP A 1 99 ? 19.620 11.608 5.679 1.00 69.38 99 ASP A C 1
ATOM 811 O O . ASP A 1 99 ? 19.215 12.764 5.555 1.00 69.38 99 ASP A O 1
ATOM 815 N N . LEU A 1 100 ? 18.845 10.557 5.395 1.00 62.59 100 LEU A N 1
ATOM 816 C CA . LEU A 1 100 ? 17.467 10.659 4.900 1.00 62.59 100 LEU A CA 1
ATOM 817 C C . LEU A 1 100 ? 16.443 11.022 5.998 1.00 62.59 100 LEU A C 1
ATOM 819 O O . LEU A 1 100 ? 15.242 10.862 5.771 1.00 62.59 100 LEU A O 1
ATOM 823 N N . TYR A 1 101 ? 16.898 11.520 7.157 1.00 55.28 101 TYR A N 1
ATOM 824 C CA . TYR A 1 101 ? 16.070 11.954 8.290 1.00 55.28 101 TYR A CA 1
ATOM 825 C C . TYR A 1 101 ? 16.709 13.092 9.087 1.00 55.28 101 TYR A C 1
ATOM 827 O O . TYR A 1 101 ? 17.881 12.938 9.494 1.00 55.28 101 TYR A O 1
#

Radius of gyration: 19.37 Å; chains: 1; bounding box: 55×40×44 Å

InterPro domains:
  IPR045054 Prolyl 4-hydroxylase [PTHR10869] (19-74)

pLDDT: mean 90.45, std 10.63, range [47.16, 98.19]

Secondary structure (DSSP, 8-state):
--------TT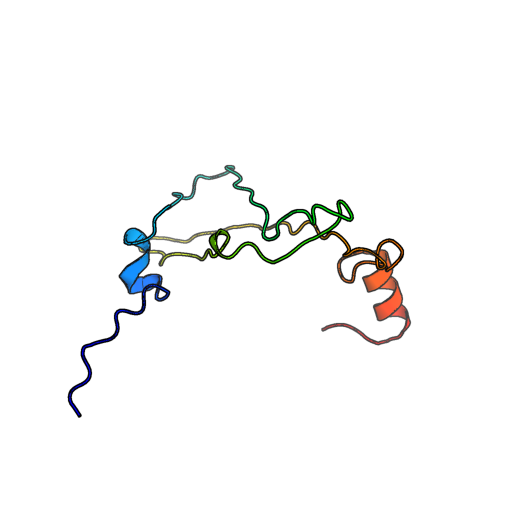-TTTSGGGSS--PPP-TT------SEEEPTTTSSEEEE-GGG---PPP--SS-----------PPTT-TTSPPTTSHHHHHHHHHTT----

Sequence (101 aa):
RYGYPARDLFNLNEHCYDSNLVVKPQKRSAVAWYNHHVDANTGWLGEIDDWSLHGGCEVRKGEKWIANLWLTAPYAGEEMKLSMYSAEYMEMMRDRGEDLY

Organism: NCBI:txid252671

Foldseek 3Di:
DDDDPDDPCVPLAVNVVVDPDDDDDDPPDDDDDDQADQDPVQRFGHHGDPVPDDDDHDDPDDDDDDDDDDDDTDDPPCRPPDDCPDPVVCVVCVVVVNHPD